Protein AF-A0A496WRB6-F1 (afdb_monomer)

Sequence (93 aa):
MSEEQEAKEDTAINSGEGDKPQVYKAIDDANLAAKRLEDANKVKGELLAKEEEIVAQKRLGGESEAGMDESKPKEETAKEYAEKVMKGEIKLE

Secondary structure (DSSP, 8-state):
----------------S-------HHHHHHHHHHHHHHHHHHHHHHHHHHHHHHHHHHHHTT---TT----PPPPPPHHHHHHHHHTTSS---

Radius of gyration: 34.01 Å; Cα contacts (8 Å, |Δi|>4): 9; chains: 1; bounding box: 62×43×82 Å

Solvent-accessible surface area (backbone atoms only — not comparable to full-atom values): 6184 Å² total; per-residue (Å²): 137,82,84,86,89,83,90,79,87,82,81,82,85,80,80,94,73,79,90,66,78,76,75,66,56,69,60,55,52,50,53,52,51,50,50,54,51,51,53,51,50,52,56,48,52,57,49,50,54,52,51,52,51,52,50,49,49,43,63,72,68,65,68,62,70,80,83,61,70,76,75,73,80,75,83,70,52,75,66,57,48,50,52,34,41,75,71,62,79,44,82,88,128

Structure (mmCIF, N/CA/C/O backbone):
data_AF-A0A496WRB6-F1
#
_entry.id   AF-A0A496WRB6-F1
#
loop_
_atom_site.group_PDB
_atom_site.id
_atom_site.type_symbol
_atom_site.label_atom_id
_atom_site.label_alt_id
_atom_site.label_comp_id
_atom_site.label_asym_id
_atom_site.label_entity_id
_atom_site.label_seq_id
_atom_site.pdbx_PDB_ins_code
_atom_site.Cartn_x
_atom_site.Cartn_y
_atom_site.Cartn_z
_atom_site.occupancy
_atom_site.B_iso_or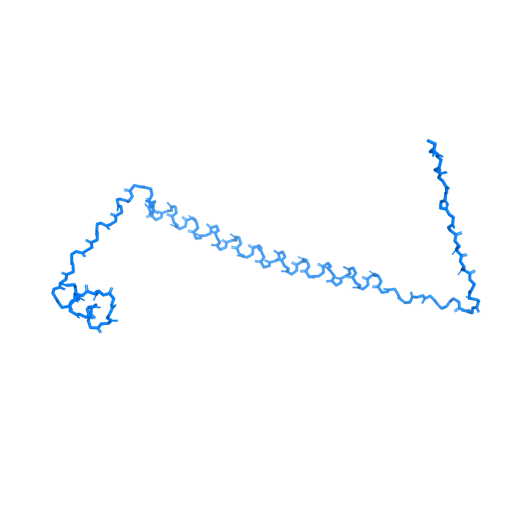_equiv
_atom_site.auth_seq_id
_atom_site.auth_comp_id
_atom_site.auth_asym_id
_atom_site.auth_atom_id
_atom_site.pdbx_PDB_model_num
ATOM 1 N N . MET A 1 1 ? -19.865 2.262 -57.831 1.00 35.84 1 MET A N 1
ATOM 2 C CA . MET A 1 1 ? -18.726 2.285 -58.764 1.00 35.84 1 MET A CA 1
ATOM 3 C C . MET A 1 1 ? -17.570 2.894 -57.972 1.00 35.84 1 MET A C 1
ATOM 5 O O . MET A 1 1 ? -17.373 4.094 -58.063 1.00 35.84 1 MET A O 1
ATOM 9 N N . SER A 1 2 ? -17.070 2.261 -56.906 1.00 42.97 2 SER A N 1
ATOM 10 C CA . SER A 1 2 ? -16.388 0.949 -56.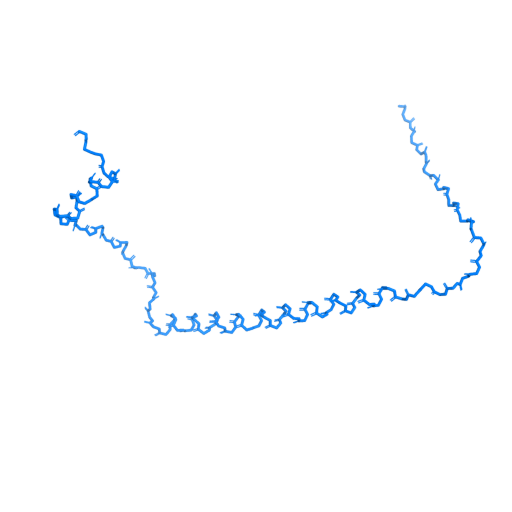801 1.00 42.97 2 SER A CA 1
ATOM 11 C C . SER A 1 2 ? -14.933 1.018 -57.276 1.00 42.97 2 SER A C 1
ATOM 13 O O . SER A 1 2 ? -14.702 1.636 -58.307 1.00 42.97 2 SER A O 1
ATOM 15 N N . GLU A 1 3 ? -14.059 0.320 -56.527 1.00 41.56 3 GLU A N 1
ATOM 16 C CA . GLU A 1 3 ? -12.604 0.061 -56.705 1.00 41.56 3 GLU A CA 1
ATOM 17 C C . GLU A 1 3 ? -11.709 1.145 -56.064 1.00 41.56 3 GLU A C 1
ATOM 19 O O . GLU A 1 3 ? -11.684 2.279 -56.521 1.00 41.56 3 GLU A O 1
ATOM 24 N N . GLU A 1 4 ? -11.095 0.996 -54.880 1.00 45.97 4 GLU A N 1
ATOM 25 C CA . GLU A 1 4 ? -10.301 -0.077 -54.229 1.00 45.97 4 GLU A CA 1
ATOM 26 C C . GLU A 1 4 ? -8.873 -0.254 -54.797 1.00 45.97 4 GLU A C 1
ATOM 28 O O . GLU A 1 4 ? -8.704 -0.429 -55.997 1.00 45.97 4 GLU A O 1
ATOM 33 N N . GLN A 1 5 ? -7.893 -0.289 -53.869 1.00 44.31 5 GLN A N 1
ATOM 34 C CA . GLN A 1 5 ? -6.479 -0.724 -53.991 1.00 44.31 5 GLN A CA 1
ATOM 35 C C . GLN A 1 5 ? -5.482 0.331 -54.542 1.00 44.31 5 GLN A C 1
ATOM 37 O O . GLN A 1 5 ? -5.803 1.096 -55.434 1.00 44.31 5 GLN A O 1
ATOM 42 N N . GLU A 1 6 ? -4.244 0.495 -54.056 1.00 39.50 6 GLU A N 1
ATOM 43 C CA . GLU A 1 6 ? -3.365 -0.391 -53.285 1.00 39.50 6 GLU A CA 1
ATOM 44 C C . GLU A 1 6 ? -2.188 0.424 -52.690 1.00 39.50 6 GLU A C 1
ATOM 46 O O . GLU A 1 6 ? -1.702 1.373 -53.306 1.00 39.50 6 GLU A O 1
ATOM 51 N N . ALA A 1 7 ? -1.709 0.034 -51.507 1.00 47.56 7 ALA A N 1
ATOM 52 C CA . ALA A 1 7 ? -0.474 0.519 -50.892 1.00 47.56 7 ALA A CA 1
ATOM 53 C C . ALA A 1 7 ? 0.752 -0.225 -51.454 1.00 47.56 7 ALA A C 1
ATOM 55 O O . ALA A 1 7 ? 0.712 -1.451 -51.516 1.00 47.56 7 ALA A O 1
ATOM 56 N N . LYS A 1 8 ? 1.840 0.490 -51.791 1.00 43.69 8 LYS A N 1
ATOM 57 C CA . LYS A 1 8 ? 3.227 -0.020 -51.948 1.00 43.69 8 LYS A CA 1
ATOM 58 C C . LYS A 1 8 ? 4.175 1.115 -51.533 1.00 43.69 8 LYS A C 1
ATOM 60 O O . LYS A 1 8 ? 4.127 2.180 -52.132 1.00 43.69 8 LYS A O 1
ATOM 65 N N . GLU A 1 9 ? 4.720 1.099 -50.316 1.00 44.69 9 GLU A N 1
ATOM 66 C CA . GLU A 1 9 ? 6.063 0.586 -49.979 1.00 44.69 9 GLU A CA 1
ATOM 67 C C . GLU A 1 9 ? 7.175 1.096 -50.909 1.00 44.69 9 GLU A C 1
ATOM 69 O O . GLU A 1 9 ? 7.571 0.408 -51.841 1.00 44.69 9 GLU A O 1
ATOM 74 N N . ASP A 1 10 ? 7.738 2.263 -50.583 1.00 42.12 10 ASP A N 1
ATOM 75 C CA . ASP A 1 10 ? 9.085 2.640 -51.019 1.00 42.12 10 ASP A CA 1
ATOM 76 C C . ASP A 1 10 ? 10.047 2.468 -49.836 1.00 42.12 10 ASP A C 1
ATOM 78 O O . ASP A 1 10 ? 10.282 3.366 -49.024 1.00 42.12 10 ASP A O 1
ATOM 82 N N . THR A 1 11 ? 10.597 1.260 -49.716 1.00 43.62 11 THR A N 1
ATOM 83 C CA . THR A 1 11 ? 11.743 0.959 -48.855 1.00 43.62 11 THR A CA 1
ATOM 84 C C . THR A 1 11 ? 13.019 1.486 -49.513 1.00 43.62 11 THR A C 1
ATOM 86 O O . THR A 1 11 ? 13.757 0.768 -50.182 1.00 43.62 11 THR A O 1
ATOM 89 N N . ALA A 1 12 ? 13.317 2.768 -49.308 1.00 42.97 12 ALA A N 1
ATOM 90 C CA . ALA A 1 12 ? 14.611 3.334 -49.677 1.00 42.97 12 ALA A CA 1
ATOM 91 C C . ALA A 1 12 ? 15.672 2.977 -48.617 1.00 42.97 12 ALA A C 1
ATOM 93 O O . ALA A 1 12 ? 16.021 3.788 -47.760 1.00 42.97 12 ALA A O 1
ATOM 94 N N . ILE A 1 13 ? 16.194 1.748 -48.668 1.00 47.47 13 ILE A N 1
ATOM 95 C CA . ILE A 1 13 ? 17.421 1.370 -47.956 1.00 47.47 13 ILE A CA 1
ATOM 96 C C . ILE A 1 13 ? 18.594 1.600 -48.909 1.00 47.47 13 ILE A C 1
ATOM 98 O O . ILE A 1 13 ? 18.897 0.766 -49.756 1.00 47.47 13 ILE A O 1
ATOM 102 N N . ASN A 1 14 ? 19.260 2.743 -48.769 1.00 47.84 14 ASN A N 1
ATOM 103 C CA . ASN A 1 14 ? 20.625 2.929 -49.247 1.00 47.84 14 ASN A CA 1
ATOM 104 C C . ASN A 1 14 ? 21.343 3.931 -48.344 1.00 47.84 14 ASN A C 1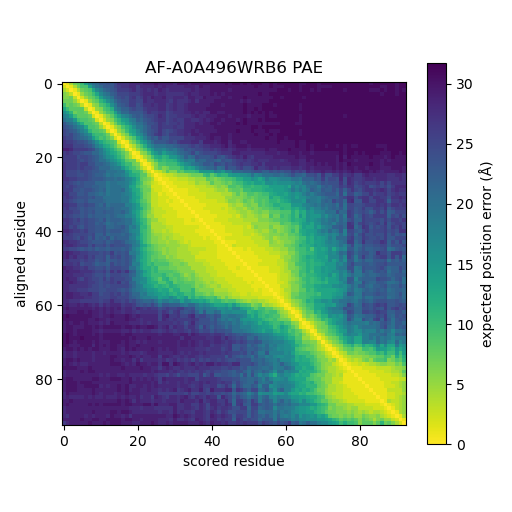
ATOM 106 O O . ASN A 1 14 ? 21.146 5.136 -48.453 1.00 47.84 14 ASN A O 1
ATOM 110 N N . SER A 1 15 ? 22.205 3.423 -47.469 1.00 44.31 15 SER A N 1
ATOM 111 C CA . SER A 1 15 ? 23.351 4.185 -46.979 1.00 44.31 15 SER A CA 1
ATOM 112 C C . SER A 1 15 ? 24.460 3.193 -46.666 1.00 44.31 15 SER A C 1
ATOM 114 O O . SER A 1 15 ? 24.463 2.537 -45.626 1.00 44.31 15 SER A O 1
ATOM 116 N N . GLY A 1 16 ? 25.351 3.009 -47.637 1.00 47.91 16 GLY A N 1
ATOM 117 C CA . GLY A 1 16 ? 26.595 2.296 -47.429 1.00 47.91 16 GLY A CA 1
ATOM 118 C C . GLY A 1 16 ? 27.553 3.178 -46.644 1.00 47.91 16 GLY A C 1
ATOM 119 O O . GLY A 1 16 ? 27.932 4.228 -47.137 1.00 47.91 16 GLY A O 1
ATOM 120 N N . GLU A 1 17 ? 27.937 2.738 -45.449 1.00 43.16 17 GLU A N 1
ATOM 121 C CA . GLU A 1 17 ? 29.232 3.013 -44.820 1.00 43.16 17 GLU A CA 1
ATOM 122 C C . GLU A 1 17 ? 29.302 2.267 -43.483 1.00 43.16 17 GLU A C 1
ATOM 124 O O . GLU A 1 17 ? 28.555 2.568 -42.560 1.00 43.16 17 GLU A O 1
ATOM 129 N N . GLY A 1 18 ? 30.198 1.277 -43.406 1.00 47.31 18 GLY A N 1
ATOM 130 C CA . GLY A 1 18 ? 30.731 0.690 -42.172 1.00 47.31 18 GLY A CA 1
ATOM 131 C C . GLY A 1 18 ? 29.728 0.427 -41.050 1.00 47.31 18 GLY A C 1
ATOM 132 O O . GLY A 1 18 ? 29.595 1.250 -40.145 1.00 47.31 18 GLY A O 1
ATOM 133 N N . ASP A 1 19 ? 29.124 -0.763 -41.066 1.00 54.69 19 ASP A N 1
ATOM 134 C CA . ASP A 1 19 ? 28.324 -1.330 -39.977 1.00 54.69 19 ASP A CA 1
ATOM 135 C C . ASP A 1 19 ? 29.179 -1.473 -38.702 1.00 54.69 19 ASP A C 1
ATOM 137 O O . ASP A 1 19 ? 29.758 -2.515 -38.392 1.00 54.69 19 ASP A O 1
ATOM 141 N N . LYS A 1 20 ? 29.351 -0.363 -37.981 1.00 57.19 20 LYS A N 1
ATOM 142 C CA . LYS A 1 20 ? 29.760 -0.388 -36.582 1.00 57.19 20 LYS A CA 1
ATOM 143 C C . LYS A 1 20 ? 28.573 -0.998 -35.843 1.00 57.19 20 LYS A C 1
ATOM 145 O O . LYS A 1 20 ? 27.487 -0.427 -35.958 1.00 57.19 20 LYS A O 1
ATOM 150 N N . PRO A 1 21 ? 28.749 -2.093 -35.080 1.00 59.75 21 PRO A N 1
ATOM 151 C CA . PRO A 1 21 ? 27.638 -2.696 -34.360 1.00 59.75 21 PRO A CA 1
ATOM 152 C C . PRO A 1 21 ? 26.982 -1.607 -33.515 1.00 59.75 21 PRO A C 1
ATOM 154 O O . PRO A 1 21 ? 27.654 -0.974 -32.695 1.00 59.75 21 PRO A O 1
ATOM 157 N N . GLN A 1 22 ? 25.697 -1.337 -33.769 1.00 60.75 22 GLN A N 1
ATOM 158 C CA . GLN A 1 22 ? 24.931 -0.405 -32.952 1.00 60.75 22 GLN A CA 1
ATOM 159 C C . GLN A 1 22 ? 25.058 -0.881 -31.508 1.00 60.75 22 GLN A C 1
ATOM 161 O O . GLN A 1 22 ? 24.598 -1.968 -31.159 1.00 60.75 22 GLN A O 1
ATOM 166 N N . VAL A 1 23 ? 25.767 -0.099 -30.691 1.00 59.44 23 VAL A N 1
ATOM 167 C CA . VAL A 1 23 ? 26.001 -0.431 -29.287 1.00 59.44 23 VAL A CA 1
ATOM 168 C C . VAL A 1 23 ? 24.637 -0.664 -28.645 1.00 59.44 23 VAL A C 1
ATOM 170 O O . VAL A 1 23 ? 23.723 0.146 -28.796 1.00 59.44 23 VAL A O 1
ATOM 173 N N . TYR A 1 24 ? 24.520 -1.826 -28.015 1.00 58.38 24 TYR A N 1
ATOM 174 C CA . TYR A 1 24 ? 23.314 -2.556 -27.643 1.00 58.38 24 TYR A CA 1
ATOM 175 C C . TYR A 1 24 ? 22.421 -1.798 -26.632 1.00 58.38 24 TYR A C 1
ATOM 177 O O . TYR A 1 24 ? 22.242 -2.230 -25.500 1.00 58.38 24 TYR A O 1
ATOM 185 N N . LYS A 1 25 ? 21.812 -0.673 -27.032 1.00 66.88 25 LYS A N 1
ATOM 186 C CA . LYS A 1 25 ? 20.920 0.129 -26.170 1.00 66.88 25 LYS A CA 1
ATOM 187 C C . LYS A 1 25 ? 19.696 -0.651 -25.684 1.00 66.88 25 LYS A C 1
ATOM 189 O O . LYS A 1 25 ? 19.237 -0.440 -24.571 1.00 66.88 25 LYS A O 1
ATOM 194 N N . ALA A 1 26 ? 19.214 -1.603 -26.483 1.00 69.62 26 ALA A N 1
ATOM 195 C CA . ALA A 1 26 ? 18.032 -2.394 -26.151 1.00 69.62 26 ALA A CA 1
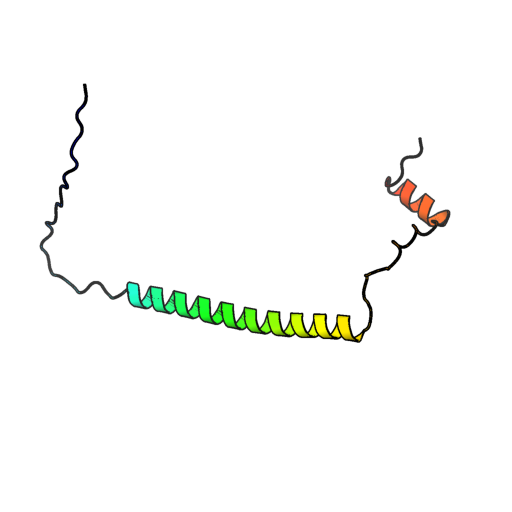ATOM 196 C C . ALA A 1 26 ? 18.211 -3.280 -24.900 1.00 69.62 26 ALA A C 1
ATOM 198 O O . ALA A 1 26 ? 17.257 -3.457 -24.146 1.00 69.62 26 ALA A O 1
ATOM 199 N N . ILE A 1 27 ? 19.415 -3.819 -24.652 1.00 76.31 27 ILE A N 1
ATOM 200 C CA . ILE A 1 27 ? 19.702 -4.608 -23.437 1.00 76.31 27 ILE A CA 1
ATOM 201 C C . ILE A 1 27 ? 19.754 -3.683 -22.226 1.00 76.31 27 ILE A C 1
ATOM 203 O O . ILE A 1 27 ? 19.197 -4.020 -21.184 1.00 76.31 27 ILE A O 1
ATOM 207 N N . ASP A 1 28 ? 20.394 -2.522 -22.351 1.00 78.88 28 ASP A N 1
ATOM 208 C CA . ASP A 1 28 ? 20.516 -1.575 -21.243 1.00 78.88 28 ASP A CA 1
ATOM 209 C C . ASP A 1 28 ? 19.147 -1.013 -20.835 1.00 78.88 28 ASP A C 1
ATOM 211 O O . ASP A 1 28 ? 18.829 -0.962 -19.643 1.00 78.88 28 ASP A O 1
ATOM 215 N N . ASP A 1 29 ? 18.298 -0.692 -21.814 1.00 76.50 29 ASP A N 1
ATOM 216 C CA . ASP A 1 29 ? 16.923 -0.246 -21.584 1.00 76.50 29 ASP A CA 1
ATOM 217 C C . ASP A 1 29 ? 16.072 -1.349 -20.933 1.00 76.50 29 ASP A C 1
ATOM 219 O O . ASP A 1 29 ? 15.336 -1.086 -19.975 1.00 76.50 29 ASP A O 1
ATOM 223 N N . ALA A 1 30 ? 16.211 -2.600 -21.387 1.00 79.31 30 ALA A N 1
ATOM 224 C CA . ALA A 1 30 ? 15.525 -3.746 -20.792 1.00 79.31 30 ALA A CA 1
ATOM 225 C C . ALA A 1 30 ? 15.976 -4.003 -19.344 1.00 79.31 30 ALA A C 1
ATOM 227 O O . ALA A 1 30 ? 15.142 -4.219 -18.462 1.00 79.31 30 ALA A O 1
ATOM 228 N N . ASN A 1 31 ? 17.278 -3.914 -19.070 1.00 85.12 31 ASN A N 1
ATOM 229 C CA . ASN A 1 31 ? 17.837 -4.074 -17.728 1.00 85.12 31 ASN A CA 1
ATOM 230 C C . ASN A 1 31 ? 17.371 -2.962 -16.779 1.00 85.12 31 ASN A C 1
ATOM 232 O O . ASN A 1 31 ? 17.066 -3.221 -15.613 1.00 85.12 31 ASN A O 1
ATOM 236 N N . LEU A 1 32 ? 17.293 -1.721 -17.263 1.00 87.12 32 LEU A N 1
ATOM 237 C CA . LEU A 1 32 ? 16.800 -0.592 -16.480 1.00 87.12 32 LEU A CA 1
ATOM 238 C C . LEU A 1 32 ? 15.304 -0.730 -16.170 1.00 87.12 32 LEU A C 1
ATOM 240 O O . LEU A 1 32 ? 14.881 -0.457 -15.046 1.00 87.12 32 LEU A O 1
ATOM 244 N N . ALA A 1 33 ? 14.507 -1.174 -17.143 1.00 84.62 33 ALA A N 1
ATOM 245 C CA . ALA A 1 33 ? 13.091 -1.456 -16.941 1.00 84.62 33 ALA A CA 1
ATOM 246 C C . ALA A 1 33 ? 12.878 -2.592 -15.928 1.00 84.62 33 ALA A C 1
ATOM 248 O O . ALA A 1 33 ? 12.061 -2.446 -15.020 1.00 84.62 33 ALA A O 1
ATOM 249 N N . ALA A 1 34 ? 13.654 -3.675 -16.031 1.00 86.94 34 ALA A N 1
ATOM 250 C CA . ALA A 1 34 ? 13.594 -4.798 -15.100 1.00 86.94 34 ALA A CA 1
ATOM 251 C C . ALA A 1 34 ? 13.909 -4.366 -13.660 1.00 86.94 34 ALA A C 1
ATOM 253 O O . ALA A 1 34 ? 13.129 -4.663 -12.757 1.00 86.94 34 ALA A O 1
ATOM 254 N N . LYS A 1 35 ? 14.977 -3.581 -13.453 1.00 87.31 35 LYS A N 1
ATOM 255 C CA . LYS A 1 35 ? 15.328 -3.040 -12.128 1.00 87.31 35 LYS A CA 1
ATOM 256 C C . LYS A 1 35 ? 14.21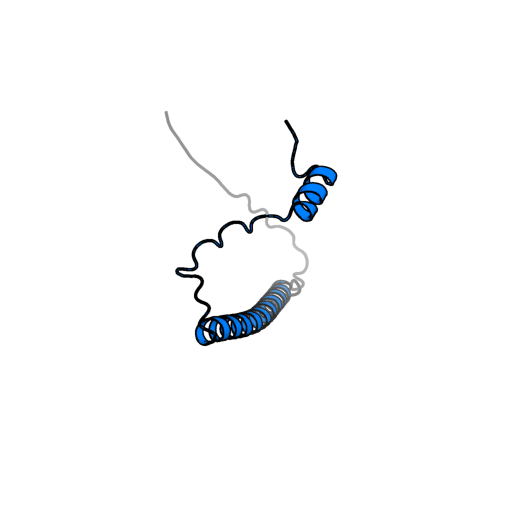9 -2.176 -11.533 1.00 87.31 35 LYS A C 1
ATOM 258 O O . LYS A 1 35 ? 13.848 -2.363 -10.382 1.00 87.31 35 LYS A O 1
ATOM 263 N N . ARG A 1 36 ? 13.633 -1.272 -12.327 1.00 88.88 36 ARG A N 1
ATOM 264 C CA . ARG A 1 36 ? 12.510 -0.429 -11.873 1.00 88.88 36 ARG A CA 1
ATOM 265 C C . ARG A 1 36 ? 11.305 -1.260 -11.440 1.00 88.88 36 ARG A C 1
ATOM 267 O O . ARG A 1 36 ? 10.618 -0.900 -10.489 1.00 88.88 36 ARG A O 1
ATOM 274 N N . LEU A 1 37 ? 11.039 -2.350 -12.154 1.00 91.31 37 LEU A N 1
ATOM 275 C CA . LEU A 1 37 ? 9.921 -3.240 -11.869 1.00 91.31 37 LEU A CA 1
ATOM 276 C C . LEU A 1 37 ? 10.182 -4.068 -10.600 1.00 91.31 37 LEU A C 1
ATOM 278 O O . LEU A 1 37 ? 9.282 -4.229 -9.778 1.00 91.31 37 LEU A O 1
ATOM 282 N N . GLU A 1 38 ? 11.417 -4.529 -10.402 1.00 90.06 38 GLU A N 1
ATOM 283 C CA . GLU A 1 38 ? 11.851 -5.217 -9.183 1.00 90.06 38 GLU A CA 1
ATOM 284 C C . GLU A 1 38 ? 11.751 -4.309 -7.946 1.00 90.06 38 GLU A C 1
ATOM 286 O O . GLU A 1 38 ? 11.130 -4.692 -6.951 1.00 90.06 38 GLU A O 1
ATOM 291 N N . ASP A 1 39 ? 12.257 -3.076 -8.037 1.00 91.06 39 ASP A N 1
ATOM 292 C CA . ASP A 1 39 ? 12.175 -2.085 -6.960 1.00 91.06 39 ASP A CA 1
ATOM 293 C C . ASP A 1 39 ? 10.715 -1.763 -6.601 1.00 91.06 39 ASP A C 1
ATOM 295 O O . ASP A 1 39 ? 10.339 -1.747 -5.425 1.00 91.06 39 ASP A O 1
ATOM 299 N N . ALA A 1 40 ? 9.857 -1.571 -7.610 1.00 87.56 40 ALA A N 1
ATOM 300 C CA . ALA A 1 40 ? 8.432 -1.321 -7.403 1.00 87.56 40 ALA A CA 1
ATOM 301 C C . ALA A 1 40 ? 7.727 -2.506 -6.722 1.00 87.56 40 ALA A C 1
ATOM 303 O O . ALA A 1 40 ? 6.905 -2.309 -5.824 1.00 87.56 40 ALA A O 1
ATOM 304 N N . ASN A 1 41 ? 8.063 -3.739 -7.107 1.00 91.94 41 ASN A N 1
ATOM 305 C CA . ASN A 1 41 ? 7.498 -4.939 -6.495 1.00 91.94 41 ASN A CA 1
ATOM 306 C C . ASN A 1 41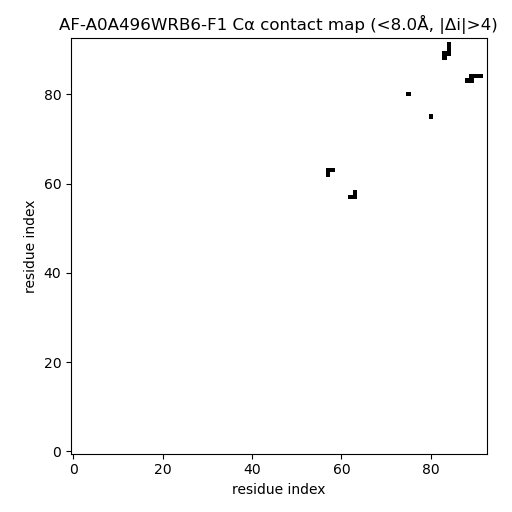 ? 7.942 -5.114 -5.041 1.00 91.94 41 ASN A C 1
ATOM 308 O O . ASN A 1 41 ? 7.132 -5.526 -4.211 1.00 91.94 41 ASN A O 1
ATOM 312 N N . LYS A 1 42 ? 9.190 -4.764 -4.713 1.00 92.31 42 LYS A N 1
ATOM 313 C CA . LYS A 1 42 ? 9.686 -4.811 -3.335 1.00 92.31 42 LYS A CA 1
ATOM 314 C C . LYS A 1 42 ? 8.904 -3.860 -2.429 1.00 92.31 42 LYS A C 1
ATOM 316 O O . LYS A 1 42 ? 8.392 -4.284 -1.396 1.00 92.31 42 LYS A O 1
ATOM 321 N N . VAL A 1 43 ? 8.733 -2.609 -2.860 1.00 90.56 43 VAL A N 1
ATOM 322 C CA . VAL A 1 43 ? 7.931 -1.616 -2.126 1.00 90.56 43 VAL A CA 1
ATOM 323 C C . VAL A 1 43 ? 6.478 -2.078 -1.998 1.00 90.56 43 VAL A C 1
ATOM 325 O O . VAL A 1 43 ? 5.884 -1.974 -0.927 1.00 90.56 43 VAL A O 1
ATOM 328 N N . LYS A 1 44 ? 5.907 -2.647 -3.065 1.00 90.62 44 LYS A N 1
ATOM 329 C CA . LYS A 1 44 ? 4.545 -3.188 -3.040 1.00 90.62 44 LYS A CA 1
ATOM 330 C C . LYS A 1 44 ? 4.390 -4.320 -2.019 1.00 90.62 44 LYS A C 1
ATOM 332 O O . LYS A 1 44 ? 3.389 -4.344 -1.311 1.00 90.62 44 LYS A O 1
ATOM 337 N N . GLY A 1 45 ? 5.363 -5.224 -1.915 1.00 90.50 45 GLY A N 1
ATOM 338 C CA . GLY A 1 45 ? 5.348 -6.302 -0.923 1.00 90.50 45 GLY A CA 1
ATOM 339 C C . GLY A 1 45 ? 5.335 -5.781 0.516 1.00 90.50 45 GLY A C 1
ATOM 340 O O . GLY A 1 45 ? 4.539 -6.240 1.330 1.00 90.50 45 GLY A O 1
ATOM 341 N N . GLU A 1 46 ? 6.155 -4.773 0.819 1.00 90.12 46 GLU A N 1
ATOM 342 C CA . GLU A 1 46 ? 6.189 -4.146 2.148 1.00 90.12 46 GLU A CA 1
ATOM 343 C C . GLU A 1 46 ? 4.879 -3.422 2.494 1.00 90.12 46 GLU A C 1
ATOM 345 O O . GLU A 1 46 ? 4.433 -3.459 3.642 1.00 90.12 46 GLU A O 1
ATOM 350 N N . LEU A 1 47 ? 4.249 -2.770 1.512 1.00 91.00 47 LEU A N 1
ATOM 351 C CA . LEU A 1 47 ? 2.951 -2.121 1.697 1.00 91.00 47 LEU A CA 1
ATOM 352 C C . LEU A 1 47 ? 1.842 -3.137 1.969 1.00 91.00 47 LEU A C 1
ATOM 354 O O . LEU A 1 47 ? 1.067 -2.937 2.900 1.00 91.00 47 LEU A O 1
ATOM 358 N N . LEU A 1 48 ? 1.805 -4.236 1.211 1.00 92.06 48 LEU A N 1
ATOM 359 C CA . LEU A 1 48 ? 0.827 -5.305 1.416 1.00 92.06 48 LEU A CA 1
ATOM 360 C C . LEU A 1 48 ? 0.973 -5.941 2.802 1.00 92.06 48 LEU A C 1
ATOM 362 O O . LEU A 1 48 ? -0.027 -6.125 3.483 1.00 92.06 48 LEU A O 1
ATOM 366 N N . ALA A 1 49 ? 2.201 -6.188 3.265 1.00 90.94 49 ALA A N 1
ATOM 367 C CA . ALA A 1 49 ? 2.431 -6.724 4.607 1.00 90.94 49 ALA A CA 1
ATOM 368 C C . ALA A 1 49 ? 1.900 -5.790 5.711 1.00 90.94 49 ALA A C 1
ATOM 370 O O . ALA A 1 49 ? 1.264 -6.242 6.662 1.00 90.94 49 ALA A O 1
ATOM 371 N N . LYS A 1 50 ? 2.109 -4.473 5.571 1.00 90.56 50 LYS A N 1
ATOM 372 C CA . LYS A 1 50 ? 1.559 -3.476 6.506 1.00 90.56 50 LYS A CA 1
ATOM 373 C C . LYS A 1 50 ? 0.036 -3.408 6.443 1.00 90.56 50 LYS A C 1
ATOM 375 O O . LYS A 1 50 ? -0.613 -3.254 7.473 1.00 90.56 50 LYS A O 1
ATOM 380 N N . GLU A 1 51 ? -0.540 -3.500 5.250 1.00 88.69 51 GLU A N 1
ATOM 381 C CA . GLU A 1 51 ? -1.989 -3.487 5.067 1.00 88.69 51 GLU A CA 1
ATOM 382 C C . GLU A 1 51 ? -2.637 -4.727 5.692 1.00 88.69 51 GLU A C 1
ATOM 384 O O . GLU A 1 51 ? -3.625 -4.606 6.415 1.00 88.69 51 GLU A O 1
ATOM 389 N N . GLU A 1 52 ? -2.034 -5.902 5.510 1.00 89.88 52 GLU A N 1
ATOM 390 C CA . GLU A 1 52 ? -2.452 -7.138 6.172 1.00 89.88 52 GLU A CA 1
ATOM 391 C C . GLU A 1 52 ? -2.376 -7.024 7.697 1.00 89.88 52 GLU A C 1
ATOM 393 O O . GLU A 1 52 ? -3.319 -7.424 8.380 1.00 89.88 52 GLU A O 1
ATOM 398 N N . GLU A 1 53 ? -1.311 -6.429 8.241 1.00 87.50 53 GLU A N 1
ATOM 399 C CA . GLU A 1 53 ? -1.179 -6.194 9.681 1.00 87.50 53 GLU A CA 1
ATOM 400 C C . GLU A 1 53 ? -2.276 -5.257 10.207 1.00 87.50 53 GLU A C 1
ATOM 402 O O . GLU A 1 53 ? -2.928 -5.566 11.206 1.00 87.50 53 GLU A O 1
ATOM 407 N N . ILE A 1 54 ? -2.549 -4.151 9.511 1.00 85.38 54 ILE A N 1
ATOM 408 C CA . ILE A 1 54 ? -3.614 -3.207 9.880 1.00 85.38 54 ILE A CA 1
ATOM 409 C C . ILE A 1 54 ? -4.981 -3.891 9.825 1.00 85.38 54 ILE A C 1
ATOM 411 O O . ILE A 1 54 ? -5.797 -3.734 10.733 1.00 85.38 54 ILE A O 1
ATOM 415 N N . VAL A 1 55 ? -5.253 -4.663 8.772 1.00 85.62 55 VAL A N 1
ATOM 416 C CA . VAL A 1 55 ? -6.514 -5.399 8.632 1.00 85.62 55 VAL A CA 1
ATOM 417 C C . VAL A 1 55 ? -6.644 -6.456 9.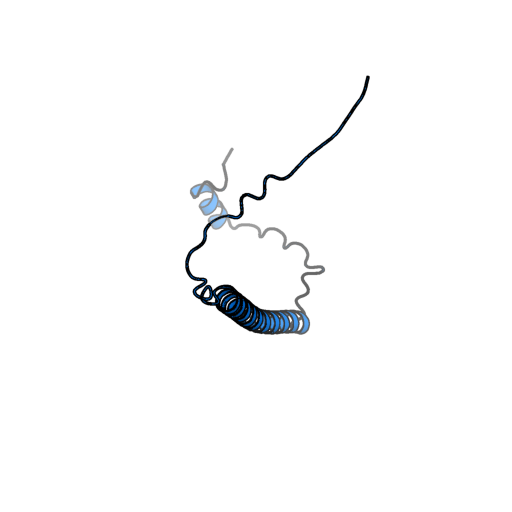726 1.00 85.62 55 VAL A C 1
ATOM 419 O O . VAL A 1 55 ? -7.728 -6.612 10.290 1.00 85.62 55 VAL A O 1
ATOM 422 N N . ALA A 1 56 ? -5.564 -7.158 10.066 1.00 83.69 56 ALA A N 1
ATOM 423 C CA . ALA A 1 56 ? -5.550 -8.117 11.162 1.00 83.69 56 ALA A CA 1
ATOM 424 C C . ALA A 1 56 ? -5.828 -7.434 12.507 1.00 83.69 56 ALA A C 1
ATOM 426 O O . ALA A 1 56 ? -6.676 -7.914 13.257 1.00 83.69 56 ALA A O 1
ATOM 427 N N . GLN A 1 57 ? -5.199 -6.289 12.786 1.00 81.50 57 GLN A N 1
ATOM 428 C CA . GLN A 1 57 ? -5.462 -5.500 13.992 1.00 81.50 57 GLN A CA 1
ATOM 429 C C . GLN A 1 57 ? -6.916 -5.023 14.055 1.00 81.50 57 GLN A C 1
ATOM 431 O O . GLN A 1 57 ? -7.564 -5.211 15.080 1.00 81.50 57 GLN A O 1
ATOM 436 N N . LYS A 1 58 ? -7.468 -4.494 12.956 1.00 79.69 58 LYS A N 1
ATOM 437 C CA . LYS A 1 58 ? -8.884 -4.090 12.882 1.00 79.69 58 LYS A CA 1
ATOM 438 C C . LYS A 1 58 ? -9.834 -5.263 13.128 1.00 79.69 58 LYS A C 1
ATOM 440 O O . LYS A 1 58 ? -10.809 -5.129 13.859 1.00 79.69 58 LYS A O 1
ATOM 445 N N . ARG A 1 59 ? -9.539 -6.435 12.552 1.00 76.56 59 ARG A N 1
ATOM 446 C CA . ARG A 1 59 ? -10.339 -7.656 12.749 1.00 76.56 59 ARG A CA 1
ATOM 447 C C . ARG A 1 59 ? -10.252 -8.188 14.180 1.00 76.56 59 ARG A C 1
ATOM 449 O O . ARG A 1 59 ? -11.270 -8.610 14.716 1.00 76.56 59 ARG A O 1
ATOM 456 N N . LEU A 1 60 ? -9.067 -8.175 14.793 1.00 73.00 60 LEU A N 1
ATOM 457 C CA . LEU A 1 60 ? -8.858 -8.631 16.174 1.00 73.00 60 LEU A CA 1
ATOM 458 C C . LEU A 1 60 ? -9.408 -7.643 17.209 1.00 73.00 60 LEU A C 1
ATOM 460 O O . LEU A 1 60 ? -9.893 -8.072 18.251 1.00 73.00 60 LEU A O 1
ATOM 464 N N . GLY A 1 61 ? -9.358 -6.341 16.920 1.00 70.38 61 GLY A N 1
ATOM 465 C CA . GLY A 1 61 ? -9.886 -5.280 17.779 1.00 70.38 61 GLY A CA 1
ATOM 466 C C . GLY A 1 61 ? -11.412 -5.263 17.884 1.00 70.38 61 GLY A C 1
ATOM 467 O O . GLY A 1 61 ? -11.946 -4.584 18.753 1.00 70.38 61 GLY A O 1
ATOM 468 N N . GLY A 1 62 ? -12.124 -6.012 17.033 1.00 64.69 62 GLY A N 1
ATOM 469 C CA . GLY A 1 62 ? -13.587 -6.102 17.075 1.00 64.69 62 GLY A CA 1
ATOM 470 C C . GLY A 1 62 ? -14.311 -4.819 16.653 1.00 64.69 62 GLY A C 1
ATOM 471 O O . GLY A 1 62 ? -15.532 -4.751 16.759 1.00 64.69 62 GLY A O 1
ATOM 472 N N . GLU A 1 63 ? -13.589 -3.819 16.144 1.00 63.41 63 GLU A N 1
ATOM 473 C CA . GLU A 1 63 ? -14.146 -2.579 15.604 1.00 63.41 63 GLU A CA 1
ATOM 474 C C . GLU A 1 63 ? -14.678 -2.830 14.186 1.00 63.41 63 GLU A C 1
ATOM 476 O O . GLU A 1 63 ? -14.125 -2.380 13.183 1.00 63.41 63 GLU A O 1
ATOM 481 N N . SER A 1 64 ? -15.751 -3.614 14.071 1.00 64.62 64 SER A N 1
ATOM 482 C CA . SER A 1 64 ? -16.560 -3.580 12.859 1.00 64.62 64 SER A CA 1
ATOM 483 C C . SER A 1 64 ? -17.451 -2.343 12.921 1.00 64.62 64 SER A C 1
ATOM 485 O O . SER A 1 64 ? -18.347 -2.276 13.757 1.00 64.62 64 SER A O 1
ATOM 487 N N . GLU A 1 65 ? -17.263 -1.395 12.003 1.00 63.00 65 GLU A N 1
ATOM 488 C CA . GLU A 1 65 ? -18.209 -0.280 11.799 1.00 63.00 65 GLU A CA 1
ATOM 489 C C . GLU A 1 65 ? -19.598 -0.773 11.335 1.00 63.00 65 GLU A C 1
ATOM 491 O O . GLU A 1 65 ? -20.567 -0.016 11.304 1.00 63.00 65 GLU A O 1
ATOM 496 N N . ALA A 1 66 ? -19.720 -2.060 10.987 1.00 62.19 66 ALA A N 1
ATOM 497 C CA . ALA A 1 66 ? -20.975 -2.704 10.630 1.00 62.19 66 ALA A CA 1
ATOM 498 C C . ALA A 1 66 ? -21.968 -2.648 11.805 1.00 62.19 66 ALA A C 1
ATOM 500 O O . ALA A 1 66 ? -21.857 -3.404 12.767 1.00 62.19 66 ALA A O 1
ATOM 501 N N . GLY A 1 67 ? -22.949 -1.751 11.701 1.00 61.94 67 GLY A N 1
ATOM 502 C CA . GLY A 1 67 ? -23.977 -1.546 12.722 1.00 61.94 67 GLY A CA 1
ATOM 503 C C . GLY A 1 67 ? -23.651 -0.460 13.746 1.00 61.94 67 GLY A C 1
ATOM 504 O O . GLY A 1 67 ? -24.399 -0.325 14.712 1.00 61.94 67 GLY A O 1
ATOM 505 N N . MET A 1 68 ? -22.586 0.330 13.554 1.00 65.38 68 MET A N 1
ATOM 506 C CA . MET A 1 68 ? -22.495 1.610 14.251 1.00 65.38 68 MET A CA 1
ATOM 507 C C . MET A 1 68 ? -23.628 2.493 13.732 1.00 65.38 68 MET A C 1
ATOM 509 O O . MET A 1 68 ? -23.609 2.914 12.577 1.00 65.38 68 MET A O 1
ATOM 513 N N . ASP A 1 69 ? -24.637 2.729 14.574 1.00 63.66 69 ASP A N 1
ATOM 514 C CA . ASP A 1 69 ? -25.586 3.817 14.354 1.00 63.66 69 ASP A CA 1
ATOM 515 C C . ASP A 1 69 ? -24.763 5.073 14.064 1.00 63.66 69 ASP A C 1
ATOM 517 O O . ASP A 1 69 ? -23.876 5.410 14.857 1.00 63.66 69 ASP A O 1
ATOM 521 N N . GLU A 1 70 ? -25.022 5.734 12.929 1.00 68.69 70 GLU A N 1
ATOM 522 C CA . GLU A 1 70 ? -24.426 7.032 12.621 1.00 68.69 70 GLU A CA 1
ATOM 523 C C . GLU A 1 70 ? -24.560 7.891 13.875 1.00 68.69 70 GLU A C 1
ATOM 525 O O . GLU A 1 70 ? -25.675 8.169 14.330 1.00 68.69 70 GLU A O 1
ATOM 530 N N . SER A 1 71 ? -23.420 8.196 14.505 1.00 66.38 71 SER A N 1
ATOM 531 C CA . SER A 1 71 ? -23.395 8.847 15.808 1.00 66.38 71 SER A CA 1
ATOM 532 C C . SER A 1 71 ? -24.273 10.082 15.711 1.00 66.38 71 SER A C 1
ATOM 534 O O . SER A 1 71 ? -23.955 10.988 14.933 1.00 66.38 71 SER A O 1
ATOM 536 N N . LYS A 1 72 ? -25.399 10.093 16.438 1.00 71.44 72 LYS A N 1
ATOM 537 C CA . LYS A 1 72 ? -26.335 11.217 16.377 1.00 71.44 72 LYS A CA 1
ATOM 538 C C . LYS A 1 72 ? -25.534 12.503 16.580 1.00 71.44 72 LYS A C 1
ATOM 540 O O . LYS A 1 72 ? -24.677 12.512 17.472 1.00 71.44 72 LYS A O 1
ATOM 545 N N . PRO A 1 73 ? -25.775 13.549 15.768 1.00 72.88 73 PRO A N 1
ATOM 546 C CA . PRO A 1 73 ? -25.056 14.804 15.894 1.00 72.88 73 PRO A CA 1
ATOM 547 C C . PRO A 1 73 ? -25.058 15.224 17.357 1.00 72.88 73 PRO A C 1
ATOM 549 O O . PRO A 1 73 ? -26.115 15.289 17.988 1.00 72.88 73 PRO A O 1
ATOM 552 N N . LYS A 1 74 ? -23.863 15.412 17.916 1.00 78.88 74 LYS A N 1
ATOM 553 C CA . LYS A 1 74 ? -23.726 15.826 19.306 1.00 78.88 74 LYS A CA 1
ATOM 554 C C . LYS A 1 74 ? -24.425 17.175 19.448 1.00 78.88 74 LYS A C 1
ATOM 556 O O . LYS A 1 74 ? -24.135 18.085 18.675 1.00 78.88 74 LYS A O 1
ATOM 561 N N . GLU A 1 75 ? -25.341 17.289 20.407 1.00 79.69 75 GLU A N 1
ATOM 562 C CA . GLU A 1 75 ? -25.956 18.577 20.721 1.00 79.69 75 GLU A CA 1
ATOM 563 C C . GLU A 1 75 ? -24.851 19.561 21.110 1.00 79.69 75 GLU A C 1
ATOM 565 O O . GLU A 1 75 ? -24.057 19.305 22.022 1.00 79.69 75 GLU A O 1
ATOM 570 N N . GLU A 1 76 ? -24.762 20.658 20.365 1.00 80.06 76 GLU A N 1
ATOM 571 C CA . GLU A 1 76 ? -23.754 21.681 20.595 1.00 80.06 76 GLU A CA 1
ATOM 572 C C . GLU A 1 76 ? -24.098 22.473 21.849 1.00 80.06 76 GLU A C 1
ATOM 574 O O . GLU A 1 76 ? -25.239 22.882 22.077 1.00 80.06 76 GLU A O 1
ATOM 579 N N . THR A 1 77 ? -23.085 22.738 22.665 1.00 84.75 77 THR A N 1
ATOM 580 C CA . THR A 1 77 ? -23.234 23.695 23.758 1.00 84.75 77 THR A CA 1
ATOM 581 C C . THR A 1 77 ? -23.366 25.111 23.190 1.00 84.75 77 THR A C 1
ATOM 583 O O . THR A 1 77 ? -22.817 25.430 22.136 1.00 84.75 77 THR A O 1
ATOM 586 N N . ALA A 1 78 ? -24.039 26.015 23.911 1.00 83.81 78 ALA A N 1
ATOM 587 C CA . ALA A 1 78 ? -24.236 27.401 23.461 1.00 83.81 78 ALA A CA 1
ATOM 588 C C . ALA A 1 78 ? -22.921 28.125 23.101 1.00 83.81 78 ALA A C 1
ATOM 590 O O . ALA A 1 78 ? -22.905 29.005 22.242 1.00 83.81 78 ALA A O 1
ATOM 591 N N . LYS A 1 79 ? -21.811 27.734 23.741 1.00 85.31 79 LYS A N 1
ATOM 592 C CA . LYS A 1 79 ? -20.475 28.251 23.440 1.00 85.31 79 LYS A CA 1
ATOM 593 C C . LYS A 1 79 ? -19.975 27.785 22.068 1.00 85.31 79 LYS A C 1
ATOM 595 O O . LYS A 1 79 ? -19.493 28.609 21.299 1.00 85.31 79 LYS A O 1
ATOM 600 N N . GLU A 1 80 ? -20.119 26.500 21.753 1.00 86.25 80 GLU A N 1
ATOM 601 C CA . GLU A 1 80 ? -19.716 25.928 20.460 1.00 86.25 80 GLU A CA 1
ATOM 602 C C . GLU A 1 80 ? -20.553 26.515 19.317 1.00 86.25 80 GLU A C 1
ATOM 604 O O . GLU A 1 80 ? -20.002 26.914 18.292 1.00 86.25 80 GLU A O 1
ATOM 609 N N . TYR A 1 81 ? -21.861 26.680 19.533 1.00 84.50 81 TYR A N 1
ATOM 610 C CA . TYR A 1 81 ? -22.745 27.327 18.565 1.00 84.50 81 TYR A CA 1
ATOM 611 C C . TYR A 1 81 ? -22.334 28.784 18.297 1.00 84.50 81 TYR A C 1
ATOM 613 O O . TYR A 1 81 ? -22.210 29.204 17.146 1.00 84.50 81 TYR A O 1
ATOM 621 N N . ALA A 1 82 ? -22.059 29.559 19.354 1.00 85.50 82 ALA A N 1
ATOM 622 C CA . ALA A 1 82 ? -21.601 30.941 19.217 1.00 85.50 82 ALA A CA 1
ATOM 623 C C . ALA A 1 82 ? -20.272 31.034 18.448 1.00 85.50 82 ALA A C 1
ATOM 625 O O . ALA A 1 82 ? -20.117 31.904 17.592 1.00 85.50 82 ALA A O 1
ATOM 626 N N . GLU A 1 83 ? -19.333 30.118 18.702 1.00 90.06 83 GLU A N 1
ATOM 627 C CA . GLU A 1 83 ? -18.071 30.046 17.962 1.00 90.06 83 GLU A CA 1
ATOM 628 C C . GLU A 1 83 ? -18.291 29.758 16.468 1.00 90.06 83 GLU A C 1
ATOM 630 O O . GLU A 1 83 ? -17.635 30.377 15.628 1.00 90.06 83 GLU A O 1
ATOM 635 N N . LYS A 1 84 ? -19.236 28.882 16.110 1.00 86.19 84 LYS A N 1
ATOM 636 C CA . LYS A 1 84 ? -19.569 28.580 14.706 1.00 86.19 84 LYS A CA 1
ATOM 637 C C . LYS A 1 84 ? -20.258 29.735 13.989 1.00 86.19 84 LYS A C 1
ATOM 639 O O . LYS A 1 84 ? -19.940 30.018 12.834 1.00 86.19 84 LYS A O 1
ATOM 644 N N . VAL A 1 85 ? -21.141 30.451 14.682 1.00 87.81 85 VAL A N 1
ATOM 645 C CA . VAL A 1 85 ? -21.749 31.687 14.16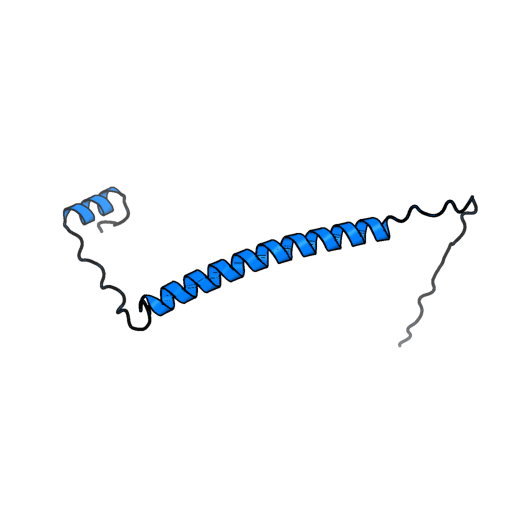9 1.00 87.81 85 VAL A CA 1
ATOM 646 C C . VAL A 1 85 ? -20.674 32.750 13.929 1.00 87.81 85 VAL A C 1
ATOM 648 O O . VAL A 1 85 ? -20.643 33.358 12.863 1.00 87.81 85 VAL A O 1
ATOM 651 N N . MET A 1 86 ? -19.739 32.939 14.868 1.00 87.19 86 MET A N 1
ATOM 652 C CA . MET A 1 86 ? -18.632 33.894 14.703 1.00 87.19 86 MET A CA 1
ATOM 653 C C . MET A 1 86 ? -17.686 33.520 13.557 1.00 87.19 86 MET A C 1
ATOM 655 O O . MET A 1 86 ? -17.186 34.406 12.866 1.00 87.19 86 MET A O 1
ATOM 659 N N . LYS A 1 87 ? -17.452 32.223 13.327 1.00 89.69 87 LYS A N 1
ATOM 660 C CA . LYS A 1 87 ? -16.678 31.723 12.179 1.00 89.69 87 LYS A CA 1
ATOM 661 C C . LYS A 1 87 ? -17.431 31.823 10.847 1.00 89.69 87 LYS A C 1
ATOM 663 O O . LYS A 1 87 ? -16.829 31.596 9.801 1.00 89.69 87 LYS A O 1
ATOM 668 N N . GLY A 1 88 ? -18.720 32.169 10.869 1.00 84.19 88 GLY A N 1
ATOM 669 C CA . GLY A 1 88 ? -19.567 32.239 9.679 1.00 84.19 88 GLY A CA 1
ATOM 670 C C . GLY A 1 88 ? -19.962 30.8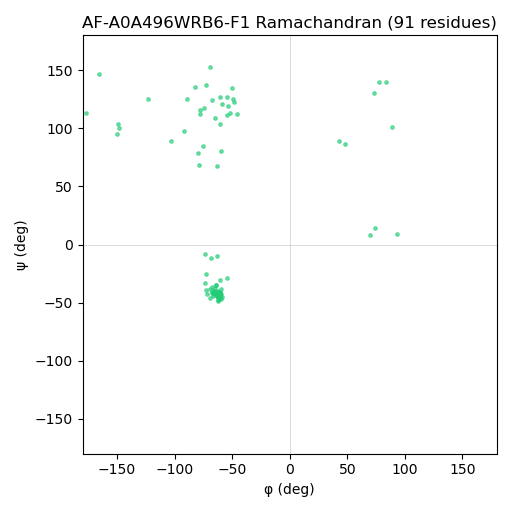69 9.121 1.00 84.19 88 GLY A C 1
ATOM 671 O O . GLY A 1 88 ? -20.442 30.789 7.993 1.00 84.19 88 GLY A O 1
ATOM 672 N N . GLU A 1 89 ? -19.771 29.799 9.898 1.00 84.19 89 GLU A N 1
ATOM 673 C CA . GLU A 1 89 ? -20.190 28.437 9.545 1.00 84.19 89 GLU A CA 1
ATOM 674 C C . GLU A 1 89 ? -21.717 28.282 9.638 1.00 84.19 89 GLU A C 1
ATOM 676 O O . GLU A 1 89 ? -22.302 27.458 8.940 1.00 84.19 89 GLU A O 1
ATOM 681 N N . ILE A 1 90 ? -22.369 29.110 10.464 1.00 81.50 90 ILE A N 1
ATOM 682 C CA . ILE A 1 90 ? -23.824 29.166 10.627 1.00 81.50 90 ILE A CA 1
ATOM 683 C C . ILE A 1 90 ? -24.293 30.592 10.336 1.00 81.50 90 ILE A C 1
ATOM 685 O O . ILE A 1 90 ? -23.816 31.550 10.949 1.00 81.50 90 ILE A O 1
ATOM 689 N N . LYS A 1 91 ? -25.240 30.737 9.405 1.00 77.94 91 LYS A N 1
ATOM 690 C CA . LYS A 1 91 ? -25.913 32.011 9.132 1.00 77.94 91 LYS A CA 1
ATOM 691 C C . LYS A 1 91 ? -27.140 32.124 10.028 1.00 77.94 91 LYS A C 1
ATOM 693 O O . LYS A 1 91 ? -27.986 31.238 10.022 1.00 77.94 91 LYS A O 1
ATOM 698 N N . LEU A 1 92 ? -27.214 33.211 10.789 1.00 70.88 92 LEU A N 1
ATOM 699 C CA . LEU A 1 92 ? -28.441 33.617 11.464 1.00 70.88 92 LEU A CA 1
ATOM 700 C C . LEU A 1 92 ? -29.335 34.281 10.404 1.00 70.88 92 LEU A C 1
ATOM 702 O O . LEU A 1 92 ? -28.947 35.319 9.866 1.00 70.88 92 LEU A O 1
ATOM 706 N N . GLU A 1 93 ? -30.454 33.644 10.060 1.00 68.62 93 GLU A N 1
ATOM 707 C CA . GLU A 1 93 ? -31.538 34.246 9.261 1.00 68.62 93 GLU A CA 1
ATOM 708 C C . GLU A 1 93 ? -32.501 35.051 10.140 1.00 68.62 93 GLU A C 1
ATOM 710 O O . GLU A 1 93 ? -32.745 34.631 11.297 1.00 68.62 93 GLU A O 1
#

pLDDT: mean 72.35, std 16.99, range [35.84, 92.31]

Foldseek 3Di:
DDDDDDDDDDPPDDDDDDCPPPPCVVVVVVVVVVVVVVVVVVVVVVVVVVVVVVVVCCVVVPPDCVPPDPPPPPPDDPVRVVVCVVVVVDDDD

Mean predicted aligned error: 19.27 Å